Protein AF-A0A202F3E1-F1 (afdb_monomer_lite)

Foldseek 3Di:
DDWDQFPVGIFDDDQDVQLLCQQQDDPPVRSLVSVLVLLLCLLVLHPVSLLSSVCSRCPPRDDSVRRVVRCVVVCCVVCSPVSSLVVLLSQCVYPVSVVSVVVSLVVLVVVLVVLVVVLVDPPQDPVNNVVSVVVSVVSVVSSVSSVVSNVVSVD

Organism: NCBI:txid2801451

Structure (mmCIF, N/CA/C/O backbone):
data_AF-A0A202F3E1-F1
#
_entry.id   AF-A0A202F3E1-F1
#
loop_
_atom_site.group_PDB
_atom_site.id
_atom_site.type_symbol
_atom_site.label_atom_id
_atom_site.label_alt_id
_atom_site.label_comp_id
_atom_site.label_asym_id
_atom_site.label_entity_id
_atom_site.label_seq_id
_atom_site.pdbx_PDB_ins_code
_atom_site.Cartn_x
_atom_site.Cartn_y
_atom_site.Cartn_z
_atom_site.occupancy
_atom_site.B_iso_or_equiv
_atom_site.auth_seq_id
_atom_site.auth_comp_id
_atom_site.auth_asym_id
_atom_site.auth_atom_id
_atom_site.pdbx_PDB_model_num
ATOM 1 N N . MET A 1 1 ? 3.125 10.195 -15.533 1.00 69.69 1 MET A N 1
ATOM 2 C CA . MET A 1 1 ? 3.418 8.883 -16.171 1.00 69.69 1 MET A CA 1
ATOM 3 C C . MET A 1 1 ? 4.577 8.231 -15.438 1.00 69.69 1 MET A C 1
ATOM 5 O O . MET A 1 1 ? 5.692 8.750 -15.462 1.00 69.69 1 MET A O 1
ATOM 9 N N . LEU A 1 2 ? 4.289 7.110 -14.778 1.00 87.12 2 LEU A N 1
ATOM 10 C CA . LEU A 1 2 ? 5.253 6.284 -14.057 1.00 87.12 2 LEU A CA 1
ATOM 11 C C . LEU A 1 2 ? 6.170 5.570 -15.059 1.00 87.12 2 LEU A C 1
ATOM 13 O O . LEU A 1 2 ? 5.759 4.607 -15.699 1.00 87.12 2 LEU A O 1
ATOM 17 N N . THR A 1 3 ? 7.401 6.032 -15.224 1.00 89.25 3 THR A N 1
ATOM 18 C CA . THR A 1 3 ? 8.431 5.367 -16.036 1.00 89.25 3 THR A CA 1
ATOM 19 C C . THR A 1 3 ? 9.741 5.373 -15.276 1.00 89.25 3 THR A C 1
ATOM 21 O O . THR A 1 3 ? 9.945 6.232 -14.424 1.00 89.25 3 THR A O 1
ATOM 24 N N . LEU A 1 4 ? 10.614 4.421 -15.590 1.00 90.56 4 LEU A N 1
ATOM 25 C CA . LEU A 1 4 ? 11.920 4.283 -14.960 1.00 90.56 4 LEU A CA 1
ATOM 26 C C . LEU A 1 4 ? 12.972 3.952 -16.015 1.00 90.56 4 LEU A C 1
ATOM 28 O O . LEU A 1 4 ? 12.785 3.015 -16.793 1.00 90.56 4 LEU A O 1
ATOM 32 N N . GLU A 1 5 ? 14.072 4.692 -16.057 1.00 90.25 5 GLU A N 1
ATOM 33 C CA . GLU A 1 5 ? 15.181 4.367 -16.956 1.00 90.25 5 GLU A CA 1
ATOM 34 C C . GLU A 1 5 ? 16.042 3.253 -16.362 1.00 90.25 5 GLU A C 1
ATOM 36 O O . GLU A 1 5 ? 16.378 3.256 -15.188 1.00 90.25 5 GLU A O 1
ATOM 41 N N . THR A 1 6 ? 16.411 2.267 -17.172 1.00 87.69 6 THR A N 1
ATOM 42 C CA . THR A 1 6 ? 17.297 1.181 -16.746 1.00 87.69 6 THR A CA 1
ATOM 43 C C . THR A 1 6 ? 18.384 0.956 -17.785 1.00 87.69 6 THR A C 1
ATOM 45 O O . THR A 1 6 ? 18.284 1.401 -18.927 1.00 87.69 6 THR A O 1
ATOM 48 N N . LYS A 1 7 ? 19.373 0.118 -17.457 1.00 83.50 7 LYS A N 1
ATOM 49 C CA . LYS A 1 7 ? 20.397 -0.343 -18.417 1.00 83.50 7 LYS A CA 1
ATOM 50 C C . LYS A 1 7 ? 19.819 -1.041 -19.661 1.00 83.50 7 LYS A C 1
ATOM 52 O O . LYS A 1 7 ? 20.548 -1.268 -20.620 1.00 83.50 7 LYS A O 1
ATOM 57 N N . LYS A 1 8 ? 18.535 -1.424 -19.646 1.00 85.00 8 LYS A N 1
ATOM 58 C CA . LYS A 1 8 ? 17.816 -2.040 -20.773 1.00 85.00 8 LYS A CA 1
ATOM 59 C C . LYS A 1 8 ? 16.880 -1.062 -21.500 1.00 85.00 8 LYS A C 1
ATOM 61 O O . LYS A 1 8 ? 16.116 -1.497 -22.357 1.00 85.00 8 LYS A O 1
ATOM 66 N N . GLY A 1 9 ? 16.940 0.227 -21.168 1.00 89.88 9 GLY A N 1
ATOM 67 C CA . GLY A 1 9 ? 16.046 1.273 -21.660 1.00 89.88 9 GLY A CA 1
ATOM 68 C C . GLY A 1 9 ? 14.945 1.636 -20.662 1.00 89.88 9 GLY A C 1
ATOM 69 O O . GLY A 1 9 ? 14.983 1.239 -19.493 1.00 89.88 9 GLY A O 1
ATOM 70 N N . ILE A 1 10 ? 13.965 2.401 -21.144 1.00 91.12 10 ILE A N 1
ATOM 71 C CA . ILE A 1 10 ? 12.834 2.895 -20.351 1.00 91.12 10 ILE A CA 1
ATOM 72 C C . ILE A 1 10 ? 11.858 1.751 -20.062 1.00 91.12 10 ILE A C 1
ATOM 74 O O . ILE A 1 10 ? 11.354 1.090 -20.972 1.00 91.12 10 ILE A O 1
ATOM 78 N N . VAL A 1 11 ? 11.566 1.539 -18.784 1.00 90.69 11 VAL A N 1
ATOM 79 C CA . VAL A 1 11 ? 10.613 0.555 -18.276 1.00 90.69 11 VAL A CA 1
ATOM 80 C C . VAL A 1 11 ? 9.337 1.270 -17.848 1.00 90.69 11 VAL A C 1
ATOM 82 O O . VAL A 1 11 ? 9.368 2.260 -17.121 1.00 90.69 11 VAL A O 1
ATOM 85 N N . THR A 1 12 ? 8.195 0.747 -18.290 1.00 91.31 12 THR A N 1
ATOM 86 C CA . THR A 1 12 ? 6.868 1.174 -17.827 1.00 91.31 12 THR A CA 1
ATOM 87 C C . THR A 1 12 ? 6.296 0.105 -16.890 1.00 91.31 12 THR A C 1
ATOM 89 O O . THR A 1 12 ? 6.374 -1.086 -17.220 1.00 91.31 12 THR A O 1
ATOM 92 N N . PRO A 1 13 ? 5.712 0.475 -15.736 1.00 93.50 13 PRO A N 1
ATOM 93 C CA . PRO A 1 13 ? 5.085 -0.471 -14.830 1.00 93.50 13 PRO A CA 1
ATOM 94 C C . PRO A 1 13 ? 3.998 -1.283 -15.527 1.00 93.50 13 PRO A C 1
ATOM 96 O O . PRO A 1 13 ? 3.109 -0.746 -16.185 1.00 93.50 13 PRO A O 1
ATOM 99 N N . THR A 1 14 ? 4.041 -2.598 -15.333 1.00 94.88 14 THR A N 1
ATOM 100 C CA . THR A 1 14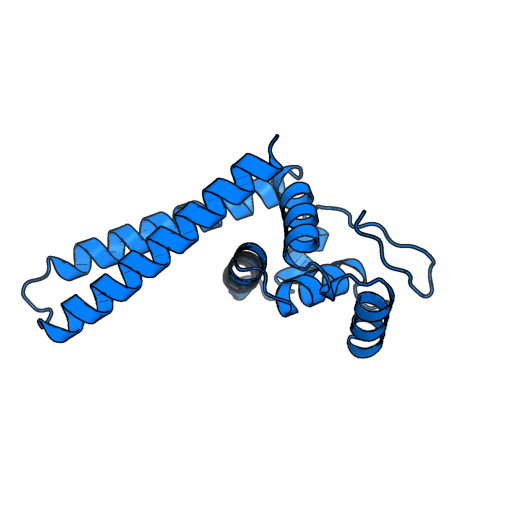 ? 2.933 -3.482 -15.696 1.00 94.88 14 THR A CA 1
ATOM 101 C C . THR A 1 14 ? 2.221 -3.918 -14.424 1.00 94.88 14 THR A C 1
ATOM 103 O O . THR A 1 14 ? 2.768 -4.672 -13.619 1.00 94.88 14 THR A O 1
ATOM 106 N N . PHE A 1 15 ? 0.984 -3.466 -14.248 1.00 96.62 15 PHE A N 1
ATOM 107 C CA . PHE A 1 15 ? 0.172 -3.760 -13.071 1.00 96.62 15 PHE A CA 1
ATOM 108 C C . PHE A 1 15 ? -0.420 -5.176 -13.157 1.00 96.62 15 PHE A C 1
ATOM 110 O O . PHE A 1 15 ? -1.510 -5.395 -13.679 1.00 96.62 15 PHE A O 1
ATOM 117 N N . ASN A 1 16 ? 0.326 -6.176 -12.682 1.00 95.44 16 ASN A N 1
ATOM 118 C CA . ASN A 1 16 ? -0.058 -7.590 -12.746 1.00 95.44 16 ASN A CA 1
ATOM 119 C C . ASN A 1 16 ? 0.396 -8.388 -11.501 1.00 95.44 16 ASN A C 1
ATOM 121 O O . ASN A 1 16 ? 0.903 -7.835 -10.524 1.00 95.44 16 ASN A O 1
ATOM 125 N N . TYR A 1 17 ? 0.224 -9.716 -11.531 1.00 95.06 17 TYR A N 1
ATOM 126 C CA . TYR A 1 17 ? 0.650 -10.602 -10.438 1.00 95.06 17 TYR A CA 1
ATOM 127 C C . TYR A 1 17 ? 2.167 -10.590 -10.187 1.00 95.06 17 TYR A C 1
ATOM 129 O O . TYR A 1 17 ? 2.597 -10.799 -9.054 1.00 95.06 17 TYR A O 1
ATOM 137 N N . LEU A 1 18 ? 2.988 -10.348 -11.215 1.00 94.12 18 LEU A N 1
ATOM 138 C CA . LEU A 1 18 ? 4.439 -10.275 -11.052 1.00 94.12 18 LEU A CA 1
ATOM 139 C C . LEU A 1 18 ? 4.829 -9.048 -10.224 1.00 94.12 18 LEU A C 1
ATOM 141 O O . LEU A 1 18 ? 5.610 -9.191 -9.291 1.00 94.12 18 LEU A O 1
ATOM 145 N N . LEU A 1 19 ? 4.226 -7.885 -10.494 1.00 96.00 19 LEU A N 1
ATOM 146 C CA . LEU A 1 19 ? 4.420 -6.690 -9.670 1.00 96.00 19 LEU A CA 1
ATOM 147 C C . LEU A 1 19 ? 4.026 -6.955 -8.210 1.00 96.00 19 LEU A C 1
ATOM 149 O O . LEU A 1 19 ? 4.807 -6.677 -7.303 1.00 96.00 19 LEU A O 1
ATOM 153 N N . TYR A 1 20 ? 2.863 -7.581 -7.982 1.00 96.31 20 TYR A N 1
ATOM 154 C CA . TYR A 1 20 ? 2.463 -8.023 -6.642 1.00 96.31 20 TYR A CA 1
ATOM 155 C C . TYR A 1 20 ? 3.521 -8.920 -5.994 1.00 96.31 20 TYR A C 1
ATOM 157 O O . TYR A 1 20 ? 3.899 -8.682 -4.853 1.00 96.31 20 TYR A O 1
ATOM 165 N N . LYS A 1 21 ? 4.014 -9.942 -6.707 1.00 95.06 21 LYS A N 1
ATOM 166 C CA . LYS A 1 21 ? 5.033 -10.859 -6.182 1.00 95.06 21 LYS A CA 1
ATOM 167 C C . LYS A 1 21 ? 6.328 -10.113 -5.840 1.00 95.06 21 LYS A C 1
ATOM 169 O O . LYS A 1 21 ? 6.943 -10.430 -4.828 1.00 95.06 21 LYS A O 1
ATOM 174 N N . ASN A 1 22 ? 6.729 -9.136 -6.648 1.00 95.06 22 ASN A N 1
ATOM 175 C CA . ASN A 1 22 ? 7.947 -8.364 -6.416 1.00 95.06 22 ASN A CA 1
ATOM 176 C C . ASN A 1 22 ? 7.830 -7.466 -5.175 1.00 95.06 22 ASN A C 1
ATOM 178 O O . ASN A 1 22 ? 8.777 -7.396 -4.400 1.00 95.06 22 ASN A O 1
ATOM 182 N N . ILE A 1 23 ? 6.664 -6.855 -4.942 1.00 96.44 23 ILE A N 1
ATOM 183 C CA . ILE A 1 23 ? 6.389 -6.057 -3.734 1.00 96.44 23 ILE A CA 1
ATOM 184 C C . ILE A 1 23 ? 6.272 -6.965 -2.500 1.00 96.44 23 ILE A C 1
ATOM 186 O O . ILE A 1 23 ? 6.912 -6.752 -1.475 1.00 96.44 23 ILE A O 1
ATOM 190 N N . ALA A 1 24 ? 5.456 -8.014 -2.599 1.00 95.12 24 ALA A N 1
ATOM 191 C CA . ALA A 1 24 ? 5.128 -8.904 -1.489 1.00 95.12 24 ALA A CA 1
ATOM 192 C C . ALA A 1 24 ? 6.270 -9.876 -1.127 1.00 95.12 24 ALA A C 1
ATOM 194 O O . ALA A 1 24 ? 6.281 -10.465 -0.045 1.00 95.12 24 ALA A O 1
ATOM 195 N N . GLY A 1 25 ? 7.229 -10.071 -2.030 1.00 92.88 25 GLY A N 1
ATOM 196 C CA . GLY A 1 25 ? 8.338 -11.005 -1.890 1.00 92.88 25 GLY A CA 1
ATOM 197 C C . GLY A 1 25 ? 7.977 -12.472 -2.151 1.00 92.88 25 GLY A C 1
ATOM 198 O O . GLY A 1 25 ? 6.843 -12.860 -2.449 1.00 92.88 25 GLY A O 1
ATOM 199 N N . GLU A 1 26 ? 8.988 -13.336 -2.054 1.00 89.62 26 GLU A N 1
ATOM 200 C CA . GLU A 1 26 ? 8.850 -14.747 -2.433 1.00 89.62 26 GLU A CA 1
ATOM 201 C C . GLU A 1 26 ? 8.188 -15.620 -1.360 1.00 89.62 26 GLU A C 1
ATOM 203 O O . GLU A 1 26 ? 7.485 -16.571 -1.710 1.00 89.62 26 GLU A O 1
ATOM 208 N N . ASP A 1 27 ? 8.354 -15.261 -0.088 1.00 92.25 27 ASP A N 1
ATOM 209 C CA . ASP A 1 27 ? 7.825 -15.975 1.078 1.00 92.25 27 ASP A CA 1
ATOM 210 C C . ASP A 1 27 ? 6.296 -15.865 1.149 1.00 92.25 27 ASP A C 1
ATOM 212 O O . ASP A 1 27 ? 5.761 -14.837 1.567 1.00 92.25 27 ASP A O 1
ATOM 216 N N . LYS A 1 28 ? 5.602 -16.927 0.718 1.00 88.88 28 LYS A N 1
ATOM 217 C CA . LYS A 1 28 ? 4.137 -16.973 0.592 1.00 88.88 28 LYS A CA 1
ATOM 218 C C . LYS A 1 28 ? 3.414 -16.615 1.887 1.00 88.88 28 LYS A C 1
ATOM 220 O O . LYS A 1 28 ? 2.395 -15.933 1.801 1.00 88.88 28 LYS A O 1
ATOM 225 N N . ASP A 1 29 ? 3.951 -17.019 3.033 1.00 90.44 29 ASP A N 1
ATOM 226 C CA . ASP A 1 29 ? 3.293 -16.834 4.328 1.00 90.44 29 ASP A CA 1
ATOM 227 C C . ASP A 1 29 ? 3.313 -15.364 4.759 1.00 90.44 29 ASP A C 1
ATOM 229 O O . ASP A 1 29 ? 2.429 -14.915 5.480 1.00 90.44 29 ASP A O 1
ATOM 233 N N . LYS A 1 30 ? 4.271 -14.581 4.246 1.00 92.69 30 LYS A N 1
ATOM 234 C CA . LYS A 1 30 ? 4.431 -13.151 4.555 1.00 92.69 30 LYS A CA 1
ATOM 235 C C . LYS A 1 30 ? 3.923 -12.220 3.460 1.00 92.69 30 LYS A C 1
ATOM 237 O O . LYS A 1 30 ? 3.949 -11.003 3.635 1.00 92.69 30 LYS A O 1
ATOM 242 N N . ARG A 1 31 ? 3.493 -12.753 2.310 1.00 92.06 31 ARG A N 1
ATOM 243 C CA . ARG A 1 31 ? 3.121 -11.926 1.149 1.00 92.06 31 ARG A CA 1
ATOM 244 C C . ARG A 1 31 ? 1.955 -10.994 1.439 1.00 92.06 31 ARG A C 1
ATOM 246 O O . ARG A 1 31 ? 1.966 -9.858 0.977 1.00 92.06 31 ARG A O 1
ATOM 253 N N . THR A 1 32 ? 0.936 -11.479 2.144 1.00 93.00 32 THR A N 1
ATOM 254 C CA . THR A 1 32 ? -0.227 -10.649 2.481 1.00 93.00 32 THR A CA 1
ATOM 255 C C . THR A 1 32 ? 0.191 -9.493 3.374 1.00 93.00 32 THR A C 1
ATOM 257 O O . THR A 1 32 ? -0.101 -8.356 3.027 1.00 93.00 32 THR A O 1
ATOM 260 N N . ASP A 1 33 ? 0.946 -9.760 4.437 1.00 94.06 33 ASP A N 1
ATOM 261 C CA . ASP A 1 33 ? 1.373 -8.723 5.379 1.00 94.06 33 ASP A CA 1
ATOM 262 C C . ASP A 1 33 ? 2.264 -7.683 4.699 1.00 94.06 33 ASP A C 1
ATOM 264 O O . ASP A 1 33 ? 1.990 -6.492 4.785 1.00 94.06 33 ASP A O 1
ATOM 268 N N . LYS A 1 34 ? 3.263 -8.121 3.924 1.00 96.31 34 LYS A N 1
ATOM 269 C CA . LYS A 1 34 ? 4.156 -7.214 3.187 1.00 96.31 34 LYS A CA 1
ATOM 270 C C . LYS A 1 34 ? 3.415 -6.349 2.174 1.00 96.31 34 LYS A C 1
ATOM 272 O O . LYS A 1 34 ? 3.696 -5.161 2.059 1.00 96.31 34 LYS A O 1
ATOM 277 N N . PHE A 1 35 ? 2.474 -6.938 1.434 1.00 97.56 35 PHE A N 1
ATOM 278 C CA . PHE A 1 35 ? 1.683 -6.172 0.477 1.00 97.56 35 PHE A CA 1
ATOM 279 C C . PHE A 1 35 ? 0.720 -5.211 1.178 1.00 97.56 35 PHE A C 1
ATOM 281 O O . PHE A 1 35 ? 0.546 -4.095 0.706 1.00 97.56 35 PHE A O 1
ATOM 288 N N . ASN A 1 36 ? 0.133 -5.607 2.309 1.00 96.50 36 ASN A N 1
ATOM 289 C CA . ASN A 1 36 ? -0.707 -4.725 3.113 1.00 96.50 36 ASN A CA 1
ATOM 290 C C . ASN A 1 36 ? 0.101 -3.543 3.660 1.00 96.50 36 ASN A C 1
ATOM 292 O O . ASN A 1 36 ? -0.338 -2.416 3.492 1.00 96.50 36 ASN A O 1
ATOM 296 N N . SER A 1 37 ? 1.308 -3.769 4.192 1.00 96.81 37 SER A N 1
ATOM 297 C CA . SER A 1 37 ? 2.189 -2.683 4.643 1.00 96.81 37 SER A CA 1
ATOM 298 C C . SER A 1 37 ? 2.577 -1.732 3.509 1.00 96.81 37 SER A C 1
ATOM 300 O O . SER A 1 37 ? 2.633 -0.524 3.715 1.00 96.81 37 SER A O 1
ATOM 302 N N . PHE A 1 38 ? 2.801 -2.258 2.300 1.00 98.12 38 PHE A N 1
ATOM 303 C CA . PHE A 1 38 ? 2.990 -1.424 1.113 1.00 98.12 38 PHE A CA 1
ATOM 304 C C . PHE A 1 38 ? 1.749 -0.573 0.806 1.00 98.12 38 PHE A C 1
ATOM 306 O O . PHE A 1 38 ? 1.889 0.605 0.499 1.00 98.12 38 PHE A O 1
ATOM 313 N N . LEU A 1 39 ? 0.540 -1.139 0.897 1.00 98.00 39 LEU A N 1
ATOM 314 C CA . LEU A 1 39 ? -0.693 -0.371 0.703 1.00 98.00 39 LEU A CA 1
ATOM 315 C C . LEU A 1 39 ? -0.871 0.696 1.792 1.00 98.00 39 LEU A C 1
ATOM 317 O O . LEU A 1 39 ? -1.192 1.830 1.454 1.00 98.00 39 LEU A O 1
ATOM 321 N N . ASP A 1 40 ? -0.622 0.366 3.061 1.00 96.31 40 ASP A N 1
ATOM 322 C CA . ASP A 1 40 ? -0.720 1.308 4.184 1.00 96.31 40 ASP A CA 1
ATOM 323 C C . ASP A 1 40 ? 0.184 2.529 3.953 1.00 96.31 40 ASP A C 1
ATOM 325 O O . ASP A 1 40 ? -0.256 3.674 4.078 1.00 96.31 40 ASP A O 1
ATOM 329 N N . GLY A 1 41 ? 1.435 2.295 3.546 1.00 97.31 41 GLY A N 1
ATOM 330 C CA . GLY A 1 41 ? 2.365 3.367 3.206 1.00 97.31 41 GLY A CA 1
ATOM 331 C C . GLY A 1 41 ? 1.952 4.130 1.941 1.00 97.31 41 GLY A C 1
ATOM 332 O O . GLY A 1 41 ? 1.963 5.358 1.923 1.00 97.31 41 GLY A O 1
ATOM 333 N N . LEU A 1 42 ? 1.494 3.433 0.899 1.00 97.50 42 LEU A N 1
ATOM 334 C CA . LEU A 1 42 ? 1.050 4.067 -0.342 1.00 97.50 42 LEU A CA 1
ATOM 335 C C . LEU A 1 42 ? -0.136 5.017 -0.115 1.00 97.50 42 LEU A C 1
ATOM 337 O O . LEU A 1 42 ? -0.139 6.131 -0.632 1.00 97.50 42 LEU A O 1
ATOM 341 N N . PHE A 1 43 ? -1.133 4.593 0.667 1.00 96.94 43 PHE A N 1
ATOM 342 C CA . PHE A 1 43 ? -2.313 5.407 0.966 1.00 96.94 43 PHE A CA 1
ATOM 343 C C . PHE A 1 43 ? -2.028 6.557 1.941 1.00 96.94 43 PHE A C 1
ATOM 345 O O . PHE A 1 43 ? -2.812 7.506 1.962 1.00 96.94 43 PHE A O 1
ATOM 352 N N . SER A 1 44 ? -0.911 6.507 2.674 1.00 95.56 44 SER A N 1
ATOM 353 C CA . SER A 1 44 ? -0.435 7.562 3.581 1.00 95.56 44 SER A CA 1
ATOM 354 C C . SER A 1 44 ? 0.678 8.439 2.992 1.00 95.56 44 SER A C 1
ATOM 356 O O . SER A 1 44 ? 1.314 9.188 3.727 1.00 95.56 44 SER A O 1
ATOM 358 N N . ASP A 1 45 ? 0.909 8.364 1.676 1.00 96.62 45 ASP A N 1
ATOM 359 C CA . ASP A 1 45 ? 1.928 9.156 0.971 1.00 96.62 45 ASP A CA 1
ATOM 360 C C . ASP A 1 45 ? 3.346 8.961 1.534 1.00 96.62 45 ASP A C 1
ATOM 362 O O . ASP A 1 45 ? 4.162 9.877 1.613 1.00 96.62 45 ASP A O 1
ATOM 366 N N . ASN A 1 46 ? 3.660 7.725 1.923 1.00 96.75 46 ASN A N 1
ATOM 367 C CA . ASN A 1 46 ? 4.984 7.349 2.392 1.00 96.75 46 ASN A CA 1
ATOM 368 C C . ASN A 1 46 ? 5.964 7.147 1.215 1.00 96.75 46 ASN A C 1
ATOM 370 O O . ASN A 1 46 ? 5.724 6.355 0.299 1.00 96.75 46 ASN A O 1
ATOM 374 N N . VAL A 1 47 ? 7.115 7.821 1.294 1.00 96.62 47 VAL A N 1
ATOM 375 C CA . VAL A 1 47 ? 8.188 7.784 0.283 1.00 96.62 47 VAL A CA 1
ATOM 376 C C . VAL A 1 47 ? 8.738 6.370 0.070 1.00 96.62 47 VAL A C 1
ATOM 378 O O . VAL A 1 47 ? 8.941 5.953 -1.071 1.00 96.62 47 VAL A O 1
ATOM 381 N N . ASP A 1 48 ? 8.908 5.584 1.136 1.00 96.88 48 ASP A N 1
ATOM 382 C CA . ASP A 1 48 ? 9.446 4.219 1.035 1.00 96.88 48 ASP A CA 1
ATOM 383 C C . ASP A 1 48 ? 8.526 3.298 0.225 1.00 96.88 48 ASP A C 1
ATOM 385 O O . ASP A 1 48 ? 8.986 2.357 -0.426 1.00 96.88 48 ASP A O 1
ATOM 389 N N . SER A 1 49 ? 7.220 3.577 0.206 1.00 97.56 49 SER A N 1
ATOM 390 C CA . SER A 1 49 ? 6.262 2.850 -0.632 1.00 97.56 49 SER A CA 1
ATOM 391 C C . SER A 1 49 ? 6.447 3.187 -2.110 1.00 97.56 49 SER A C 1
ATOM 393 O O . SER A 1 49 ? 6.409 2.286 -2.947 1.00 97.56 49 SER A O 1
ATOM 395 N N . VAL A 1 50 ? 6.746 4.445 -2.445 1.00 97.38 50 VAL A N 1
ATOM 396 C CA . VAL A 1 50 ? 7.121 4.840 -3.814 1.00 97.38 50 VAL A CA 1
ATOM 397 C C . VAL A 1 50 ? 8.406 4.124 -4.241 1.00 97.38 50 VAL A C 1
ATOM 399 O O . VAL A 1 50 ? 8.434 3.490 -5.299 1.00 97.38 50 VAL A O 1
ATOM 402 N N . ILE A 1 51 ? 9.437 4.130 -3.391 1.00 96.56 51 ILE A N 1
ATOM 403 C CA . ILE A 1 51 ? 10.703 3.424 -3.649 1.00 96.56 51 ILE A CA 1
ATOM 404 C C . ILE A 1 51 ? 10.449 1.923 -3.834 1.00 96.56 51 ILE A C 1
ATOM 406 O O . ILE A 1 51 ? 10.911 1.323 -4.806 1.00 96.56 51 ILE A O 1
ATOM 410 N N . THR A 1 52 ? 9.650 1.312 -2.955 1.00 96.75 52 THR A N 1
ATOM 411 C CA . THR A 1 52 ? 9.278 -0.109 -3.030 1.00 96.75 52 THR A CA 1
ATOM 412 C C . THR A 1 52 ? 8.584 -0.440 -4.349 1.00 96.75 52 THR A C 1
ATOM 414 O O . THR A 1 52 ? 8.904 -1.455 -4.974 1.00 96.75 52 THR A O 1
ATOM 417 N N . PHE A 1 53 ? 7.665 0.414 -4.805 1.00 97.50 53 PHE A N 1
ATOM 418 C CA . PHE A 1 53 ? 6.990 0.246 -6.088 1.00 97.50 53 PHE A CA 1
ATOM 419 C C . PHE A 1 53 ? 7.985 0.268 -7.252 1.00 97.50 53 PHE A C 1
ATOM 421 O O . PHE A 1 53 ? 8.026 -0.681 -8.038 1.00 97.50 53 PHE A O 1
ATOM 428 N N . PHE A 1 54 ? 8.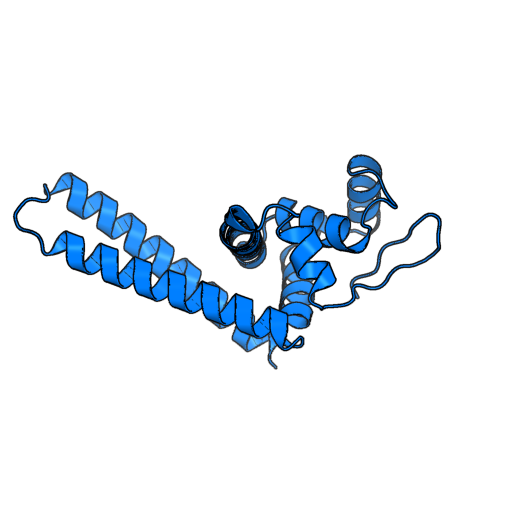817 1.306 -7.358 1.00 96.19 54 PHE A N 1
ATOM 429 C CA . PHE A 1 54 ? 9.748 1.417 -8.481 1.00 96.19 54 PHE A CA 1
ATOM 430 C C . PHE A 1 54 ? 10.844 0.353 -8.443 1.00 96.19 54 PHE A C 1
ATOM 432 O O . PHE A 1 54 ? 11.212 -0.175 -9.490 1.00 96.19 54 PHE A O 1
ATOM 439 N N . LYS A 1 55 ? 11.289 -0.067 -7.257 1.00 95.00 55 LYS A N 1
ATOM 440 C CA . LYS A 1 55 ? 12.186 -1.216 -7.099 1.00 95.00 55 LYS A CA 1
ATOM 441 C C . LYS A 1 55 ? 11.532 -2.503 -7.595 1.00 95.00 55 LYS A C 1
ATOM 443 O O . LYS A 1 55 ? 12.158 -3.290 -8.301 1.00 95.00 55 LYS A O 1
ATOM 448 N N . ALA A 1 56 ? 10.250 -2.708 -7.294 1.00 95.00 56 ALA A N 1
ATOM 449 C CA . ALA A 1 56 ? 9.499 -3.855 -7.792 1.00 95.00 56 ALA A CA 1
ATOM 450 C C . ALA A 1 56 ? 9.300 -3.825 -9.321 1.00 95.00 56 ALA A C 1
ATOM 452 O O . ALA A 1 56 ? 9.268 -4.890 -9.946 1.00 95.00 56 ALA A O 1
ATOM 453 N N . VAL A 1 57 ? 9.203 -2.632 -9.920 1.00 94.62 57 VAL A N 1
ATOM 454 C CA . VAL A 1 57 ? 9.156 -2.422 -11.378 1.00 94.62 57 VAL A CA 1
ATOM 455 C C . VAL A 1 57 ? 10.521 -2.677 -12.026 1.00 94.62 57 VAL A C 1
ATOM 457 O O . VAL A 1 57 ? 10.593 -3.374 -13.037 1.00 94.62 57 VAL A O 1
ATOM 460 N N . ALA A 1 58 ? 11.604 -2.168 -11.434 1.00 91.81 58 ALA A N 1
ATOM 461 C CA . ALA A 1 58 ? 12.974 -2.376 -11.902 1.00 91.81 58 ALA A CA 1
ATOM 462 C C . ALA A 1 58 ? 13.420 -3.841 -11.780 1.00 91.81 58 ALA A C 1
ATOM 464 O O . ALA A 1 58 ? 14.250 -4.323 -12.556 1.00 91.81 58 ALA A O 1
ATOM 465 N N . GLY A 1 59 ? 12.907 -4.554 -10.773 1.00 83.88 59 GLY A N 1
ATOM 466 C CA . GLY A 1 59 ? 13.422 -5.857 -10.374 1.00 83.88 59 GLY A CA 1
ATOM 467 C C . GLY A 1 59 ? 14.887 -5.747 -9.948 1.00 83.88 59 GLY A C 1
ATOM 468 O O . GLY A 1 59 ? 15.238 -4.935 -9.102 1.00 83.88 59 GLY A O 1
ATOM 469 N N . ASN A 1 60 ? 15.760 -6.543 -10.570 1.00 79.94 60 ASN A N 1
ATOM 470 C CA . ASN A 1 60 ? 17.202 -6.547 -10.284 1.00 79.94 60 ASN A CA 1
ATOM 471 C C . ASN A 1 60 ? 18.013 -5.656 -11.248 1.00 79.94 60 ASN A C 1
ATOM 473 O O . ASN A 1 60 ? 19.220 -5.851 -11.391 1.00 79.94 60 ASN A O 1
ATOM 477 N N . LEU A 1 61 ? 17.360 -4.756 -11.993 1.00 86.62 61 LEU A N 1
ATOM 478 C CA . LEU A 1 61 ? 18.022 -3.953 -13.029 1.00 86.62 61 LEU A CA 1
ATOM 479 C C . LEU A 1 61 ? 18.720 -2.698 -12.489 1.00 86.62 61 LEU A C 1
ATOM 481 O O . LEU A 1 61 ? 19.607 -2.185 -13.172 1.00 86.62 61 LEU A O 1
ATOM 485 N N . LEU A 1 62 ? 18.350 -2.245 -11.290 1.00 86.94 62 LEU A N 1
ATOM 486 C CA . LEU A 1 62 ? 18.926 -1.087 -10.607 1.00 86.94 62 LEU A CA 1
ATOM 487 C C . LEU A 1 62 ? 19.202 -1.413 -9.142 1.00 86.94 62 LEU A C 1
ATOM 489 O O . LEU A 1 62 ? 18.474 -2.194 -8.521 1.00 86.94 62 LEU A O 1
ATOM 493 N N . LYS A 1 63 ? 20.255 -0.806 -8.592 1.00 90.44 63 LYS A N 1
ATOM 494 C CA . LYS A 1 63 ? 20.439 -0.744 -7.138 1.00 90.44 63 LYS A CA 1
ATOM 495 C C . LYS A 1 63 ? 19.483 0.287 -6.537 1.00 90.44 63 LYS A C 1
ATOM 497 O O . LYS A 1 63 ? 18.971 1.147 -7.241 1.00 90.44 63 LYS A O 1
ATOM 502 N N . GLU A 1 64 ? 19.243 0.186 -5.233 1.00 91.38 64 GLU A N 1
ATOM 503 C CA . GLU A 1 64 ? 18.328 1.097 -4.536 1.00 91.38 64 GLU A CA 1
ATOM 504 C C . GLU A 1 64 ? 18.825 2.544 -4.562 1.00 91.38 64 GLU A C 1
ATOM 506 O O . GLU A 1 64 ? 18.057 3.411 -4.948 1.00 91.38 64 GLU A O 1
ATOM 511 N N . ASP A 1 65 ? 20.106 2.784 -4.273 1.00 94.00 65 ASP A N 1
ATOM 512 C CA . ASP A 1 65 ? 20.688 4.133 -4.318 1.00 94.00 65 ASP A CA 1
ATOM 513 C C . ASP A 1 65 ? 20.545 4.764 -5.716 1.00 94.00 65 ASP A C 1
ATOM 515 O O . ASP A 1 65 ? 20.045 5.874 -5.844 1.00 94.00 65 ASP A O 1
ATOM 519 N N . GLU A 1 66 ? 20.869 4.005 -6.776 1.00 92.94 66 GLU A N 1
ATOM 520 C CA . GLU A 1 66 ? 20.714 4.446 -8.176 1.00 92.94 66 GLU A CA 1
ATOM 521 C C . GLU A 1 66 ? 19.251 4.789 -8.508 1.00 92.94 66 GLU A C 1
ATOM 523 O O . GLU A 1 66 ? 18.977 5.740 -9.234 1.00 92.94 66 GLU A O 1
ATOM 528 N N . LEU A 1 67 ? 18.304 4.008 -7.980 1.00 94.56 67 LEU A N 1
ATOM 529 C CA . LEU A 1 67 ? 16.877 4.260 -8.146 1.00 94.56 67 LEU A CA 1
ATOM 530 C C . LEU A 1 67 ? 16.448 5.536 -7.411 1.00 94.56 67 LEU A C 1
ATOM 532 O O . LEU A 1 67 ? 15.697 6.329 -7.968 1.00 94.56 67 LEU A O 1
ATOM 536 N N . VAL A 1 68 ? 16.871 5.712 -6.160 1.00 95.06 68 VAL A N 1
ATOM 537 C CA . VAL A 1 68 ? 16.485 6.867 -5.340 1.00 95.06 68 VAL A CA 1
ATOM 538 C C . VAL A 1 68 ? 17.034 8.159 -5.936 1.00 95.06 68 VAL A C 1
ATOM 540 O O . VAL A 1 68 ? 16.274 9.120 -6.053 1.00 95.06 68 VAL A O 1
ATOM 543 N N . ASP A 1 69 ? 18.294 8.160 -6.376 1.00 95.25 69 ASP A N 1
ATOM 544 C CA . ASP A 1 69 ? 18.905 9.303 -7.059 1.00 95.25 69 ASP A CA 1
ATOM 545 C C . ASP A 1 69 ? 18.092 9.681 -8.303 1.00 95.25 69 ASP A C 1
ATOM 547 O O . ASP A 1 69 ? 17.669 10.828 -8.443 1.00 95.25 69 ASP A O 1
ATOM 551 N N . GLN A 1 70 ? 17.757 8.699 -9.146 1.00 94.81 70 GLN A N 1
ATOM 552 C CA . GLN A 1 70 ? 16.934 8.933 -10.330 1.00 94.81 70 GLN A CA 1
ATOM 553 C C . GLN A 1 70 ? 15.544 9.490 -9.990 1.00 94.81 70 GLN A C 1
ATOM 555 O O . GLN A 1 70 ? 15.085 10.439 -10.620 1.00 94.81 70 GLN A O 1
ATOM 560 N N . LEU A 1 71 ? 14.848 8.912 -9.004 1.00 94.94 71 LEU A N 1
ATOM 561 C CA . LEU A 1 71 ? 13.527 9.399 -8.594 1.00 94.94 71 LEU A CA 1
ATOM 562 C C . LEU A 1 71 ? 13.593 10.843 -8.078 1.00 94.94 71 LEU A C 1
ATOM 564 O O . LEU A 1 71 ? 12.659 11.613 -8.306 1.00 94.94 71 LEU A O 1
ATOM 568 N N . SER A 1 72 ? 14.689 11.210 -7.411 1.00 95.25 72 SER A N 1
ATOM 569 C CA . SER A 1 72 ? 14.928 12.576 -6.957 1.00 95.25 72 SER A CA 1
ATOM 570 C C . SER A 1 72 ? 15.203 13.530 -8.121 1.00 95.25 72 SER A C 1
ATOM 572 O O . SER A 1 72 ? 14.654 14.627 -8.131 1.00 95.25 72 SER A O 1
ATOM 574 N N . GLU A 1 73 ? 16.024 13.134 -9.096 1.00 94.69 73 GLU A N 1
ATOM 575 C CA . GLU A 1 73 ? 16.324 13.937 -10.293 1.00 94.69 73 GLU A CA 1
ATOM 576 C C . GLU A 1 73 ? 15.079 14.165 -11.162 1.00 94.69 73 GLU A C 1
ATOM 578 O O . GLU A 1 73 ? 14.878 15.258 -11.693 1.00 94.69 73 GLU A O 1
ATOM 583 N N . ASP A 1 74 ? 14.201 13.164 -11.238 1.00 91.25 74 ASP A N 1
ATOM 584 C CA . ASP A 1 74 ? 12.915 13.227 -11.937 1.00 91.25 74 ASP A CA 1
ATOM 585 C C . ASP A 1 74 ? 11.835 14.023 -11.166 1.00 91.25 74 ASP A C 1
ATOM 587 O O . ASP A 1 74 ? 10.688 14.098 -11.619 1.00 91.25 74 ASP A O 1
ATOM 591 N N . GLY A 1 75 ? 12.154 14.572 -9.986 1.00 93.06 75 GLY A N 1
ATOM 592 C CA . GLY A 1 75 ? 11.221 15.333 -9.145 1.00 93.06 75 GLY A CA 1
ATOM 593 C C . GLY A 1 75 ? 10.084 14.493 -8.554 1.00 93.06 75 GLY A C 1
ATOM 594 O O . GLY A 1 75 ? 9.062 15.024 -8.125 1.00 93.06 75 GLY A O 1
ATOM 595 N N . ARG A 1 76 ? 10.214 13.157 -8.510 1.00 92.44 76 ARG A N 1
ATOM 596 C CA . ARG A 1 76 ? 9.150 12.253 -8.018 1.00 92.44 76 ARG A CA 1
ATOM 597 C C . ARG A 1 76 ? 8.877 12.401 -6.527 1.00 92.44 76 ARG A C 1
ATOM 599 O O . ARG A 1 76 ? 7.840 11.942 -6.057 1.00 92.44 76 ARG A O 1
ATOM 606 N N . PHE A 1 77 ? 9.803 13.006 -5.793 1.00 94.88 77 PHE A N 1
ATOM 607 C CA . PHE A 1 77 ? 9.643 13.287 -4.373 1.00 94.88 77 PHE A CA 1
ATOM 608 C C . PHE A 1 77 ? 9.101 14.692 -4.079 1.00 94.88 77 PHE A C 1
ATOM 610 O O . PHE A 1 77 ? 8.750 14.959 -2.932 1.00 94.88 77 PHE A O 1
ATOM 617 N N . ASP A 1 78 ? 8.968 15.552 -5.095 1.00 95.69 78 ASP A N 1
ATOM 618 C CA . ASP A 1 78 ? 8.440 16.913 -4.933 1.00 95.69 78 ASP A CA 1
ATOM 619 C C . ASP A 1 78 ? 6.923 16.906 -4.684 1.00 95.69 78 ASP A C 1
ATOM 621 O O . ASP A 1 78 ? 6.418 17.705 -3.896 1.00 95.69 78 ASP A O 1
ATOM 625 N N . ASP A 1 79 ? 6.205 15.964 -5.310 1.00 95.38 79 ASP A N 1
ATOM 626 C CA . ASP A 1 79 ? 4.784 15.695 -5.070 1.00 95.38 79 ASP A CA 1
ATOM 627 C C . ASP A 1 79 ? 4.531 14.186 -4.926 1.00 95.38 79 ASP A C 1
ATOM 629 O O . ASP A 1 79 ? 4.124 13.477 -5.852 1.00 95.38 79 ASP A O 1
ATOM 633 N N . ILE A 1 80 ? 4.784 13.675 -3.718 1.00 96.31 80 ILE A N 1
ATOM 634 C CA . ILE A 1 80 ? 4.524 12.268 -3.390 1.00 96.31 80 ILE A CA 1
ATOM 635 C C . ILE A 1 80 ? 3.050 11.919 -3.588 1.00 96.31 80 ILE A C 1
ATOM 637 O O . ILE A 1 80 ? 2.750 10.812 -4.031 1.00 96.31 80 ILE A O 1
ATOM 641 N N . HIS A 1 81 ? 2.138 12.845 -3.284 1.00 96.06 81 HIS A N 1
ATOM 642 C CA . HIS A 1 81 ? 0.704 12.596 -3.358 1.00 96.06 81 HIS A CA 1
ATOM 643 C C . HIS A 1 81 ? 0.251 12.318 -4.794 1.00 96.06 81 HIS A C 1
ATOM 645 O O . HIS A 1 81 ? -0.550 11.407 -5.033 1.00 96.06 81 HIS A O 1
ATOM 651 N N . GLU A 1 82 ? 0.775 13.065 -5.766 1.00 95.69 82 GLU A N 1
ATOM 652 C CA . GLU A 1 82 ? 0.523 12.813 -7.184 1.00 95.69 82 GLU A CA 1
ATOM 653 C C . GLU A 1 82 ? 1.069 11.440 -7.602 1.00 95.69 82 GLU A C 1
ATOM 655 O O . GLU A 1 82 ? 0.345 10.633 -8.196 1.00 95.69 82 GLU A O 1
ATOM 660 N N . VAL A 1 83 ? 2.315 11.125 -7.231 1.00 96.94 83 VAL A N 1
ATOM 661 C CA . VAL A 1 83 ? 2.963 9.858 -7.605 1.00 96.94 83 VAL A CA 1
ATOM 662 C C . VAL A 1 83 ? 2.231 8.652 -7.018 1.00 96.94 83 VAL A C 1
ATOM 664 O O . VAL A 1 83 ? 1.935 7.692 -7.737 1.00 96.94 83 VAL A O 1
ATOM 667 N N . THR A 1 84 ? 1.892 8.680 -5.730 1.00 97.31 84 THR A N 1
ATOM 668 C CA . THR A 1 84 ? 1.125 7.600 -5.097 1.00 97.31 84 THR A CA 1
ATOM 669 C C . THR A 1 84 ? -0.277 7.492 -5.692 1.00 97.31 84 THR A C 1
ATOM 671 O O . THR A 1 84 ? -0.769 6.378 -5.862 1.00 97.31 84 THR A O 1
ATOM 674 N N . SER A 1 85 ? -0.901 8.601 -6.100 1.00 96.62 85 SER A N 1
ATOM 675 C CA . SER A 1 85 ? -2.202 8.589 -6.779 1.00 96.62 85 SER A CA 1
ATOM 676 C C . SER A 1 85 ? -2.131 7.949 -8.171 1.00 96.62 85 SER A C 1
ATOM 678 O O . SER A 1 85 ? -2.999 7.136 -8.505 1.00 96.62 85 SER A O 1
ATOM 680 N N . GLU A 1 86 ? -1.081 8.221 -8.958 1.00 96.44 86 GLU A N 1
ATOM 681 C CA . GLU A 1 86 ? -0.822 7.511 -10.222 1.00 96.44 86 GLU A CA 1
ATOM 682 C C . GLU A 1 86 ? -0.635 5.998 -9.985 1.00 96.44 86 GLU A C 1
ATOM 684 O O . GLU A 1 86 ? -1.192 5.176 -10.722 1.00 96.44 86 GLU A O 1
ATOM 689 N N . ILE A 1 87 ? 0.107 5.607 -8.939 1.00 97.88 87 ILE A N 1
ATOM 690 C CA . ILE A 1 87 ? 0.318 4.192 -8.587 1.00 97.88 87 ILE A CA 1
ATOM 691 C C . ILE A 1 87 ? -1.008 3.538 -8.188 1.00 97.88 87 ILE A C 1
ATOM 693 O O . ILE A 1 87 ? -1.340 2.468 -8.704 1.00 97.88 87 ILE A O 1
ATOM 697 N N . ILE A 1 88 ? -1.785 4.173 -7.303 1.00 97.75 88 ILE A N 1
ATOM 698 C CA . ILE A 1 88 ? -3.097 3.683 -6.860 1.00 97.75 88 ILE A CA 1
ATOM 699 C C . ILE A 1 88 ? -3.999 3.453 -8.068 1.00 97.75 88 ILE A C 1
ATOM 701 O O . ILE A 1 88 ? -4.594 2.379 -8.164 1.00 97.75 88 ILE A O 1
ATOM 705 N N . LYS A 1 89 ? -4.048 4.405 -9.009 1.00 96.94 89 LYS A N 1
ATOM 706 C CA . LYS A 1 89 ? -4.822 4.279 -10.249 1.00 96.94 89 LYS A CA 1
ATOM 707 C C . LYS A 1 89 ? -4.458 3.009 -11.021 1.00 96.94 89 LYS A C 1
ATOM 709 O O . LYS A 1 89 ? -5.326 2.192 -11.321 1.00 96.94 89 LYS A O 1
ATOM 714 N N . GLY A 1 90 ? -3.169 2.765 -11.245 1.00 96.94 90 GLY A N 1
ATOM 715 C CA . GLY A 1 90 ? -2.736 1.540 -11.917 1.00 96.94 90 GLY A CA 1
ATOM 716 C C . GLY A 1 90 ? -3.083 0.255 -11.147 1.00 96.94 90 GLY A C 1
ATOM 717 O O . GLY A 1 90 ? -3.454 -0.752 -11.756 1.00 96.94 90 GLY A O 1
ATOM 718 N N . LEU A 1 91 ? -3.021 0.270 -9.809 1.00 97.50 91 LEU A N 1
ATOM 719 C CA . LEU A 1 91 ? -3.405 -0.884 -8.986 1.00 97.50 91 LEU A CA 1
ATOM 720 C C . LEU A 1 91 ? -4.910 -1.193 -9.079 1.00 97.50 91 LEU A C 1
ATOM 722 O O . LEU A 1 91 ? -5.282 -2.367 -9.128 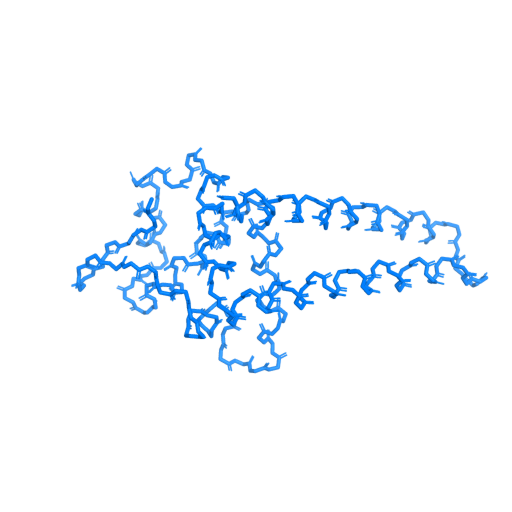1.00 97.50 91 LEU A O 1
ATOM 726 N N . ILE A 1 92 ? -5.778 -0.174 -9.091 1.00 96.56 92 ILE A N 1
ATOM 727 C CA . ILE A 1 92 ? -7.240 -0.366 -9.133 1.00 96.56 92 ILE A CA 1
ATOM 728 C C . ILE A 1 92 ? -7.759 -0.745 -10.526 1.00 96.56 92 ILE A C 1
ATOM 730 O O . ILE A 1 92 ? -8.807 -1.391 -10.619 1.00 96.56 92 ILE A O 1
ATOM 734 N N . ASP A 1 93 ? -7.027 -0.395 -11.585 1.00 95.69 93 ASP A N 1
ATOM 735 C CA . ASP A 1 93 ? -7.363 -0.757 -12.966 1.00 95.69 93 ASP A CA 1
ATOM 736 C C . ASP A 1 93 ? -6.980 -2.213 -13.287 1.00 95.69 93 ASP A C 1
ATOM 738 O O . ASP A 1 93 ? -7.549 -2.849 -14.177 1.00 95.69 93 ASP A O 1
ATOM 742 N N . ALA A 1 94 ? -6.064 -2.798 -12.511 1.00 95.75 94 ALA A N 1
ATOM 743 C CA . ALA A 1 94 ? -5.627 -4.178 -12.667 1.00 95.75 94 ALA A CA 1
ATOM 744 C C . ALA A 1 94 ? -6.445 -5.152 -11.804 1.00 95.75 94 ALA A C 1
ATOM 746 O O . ALA A 1 94 ? -6.347 -5.163 -10.579 1.00 95.75 94 ALA A O 1
ATOM 747 N N . GLY A 1 95 ? -7.199 -6.059 -12.439 1.00 95.50 95 GLY A N 1
ATOM 748 C CA . GLY A 1 95 ? -8.171 -6.933 -11.761 1.00 95.50 95 GLY A CA 1
ATOM 749 C C . GLY A 1 95 ? -7.651 -7.690 -10.526 1.00 95.50 95 GLY A C 1
ATOM 750 O O . GLY A 1 95 ? -8.300 -7.675 -9.480 1.00 95.50 95 GLY A O 1
ATOM 751 N N . PHE A 1 96 ? -6.470 -8.316 -10.604 1.00 96.19 96 PHE A N 1
ATOM 752 C CA . PHE A 1 96 ? -5.878 -9.018 -9.454 1.00 96.19 96 PHE A CA 1
ATOM 753 C C . PHE A 1 96 ? -5.492 -8.058 -8.313 1.00 96.19 96 PHE A C 1
ATOM 755 O O . PHE A 1 96 ? -5.766 -8.335 -7.146 1.00 96.19 96 PHE A O 1
ATOM 762 N N . LEU A 1 97 ? -4.875 -6.921 -8.638 1.00 97.75 97 LEU A N 1
ATOM 763 C CA . LEU A 1 97 ? -4.398 -5.943 -7.654 1.00 97.75 97 LEU A CA 1
ATOM 764 C C . LEU A 1 97 ? -5.572 -5.207 -6.997 1.00 97.75 97 LEU A C 1
ATOM 766 O O . LEU A 1 97 ? -5.610 -5.085 -5.773 1.00 97.75 97 LEU A O 1
ATOM 770 N N . LYS A 1 98 ? -6.605 -4.866 -7.773 1.00 97.50 98 LYS A N 1
ATOM 771 C CA . LYS A 1 98 ? -7.894 -4.375 -7.275 1.00 97.50 98 LYS A CA 1
ATOM 772 C C . LYS A 1 98 ? -8.524 -5.333 -6.263 1.00 97.50 98 LYS A C 1
ATOM 774 O O . LYS A 1 98 ? -9.048 -4.900 -5.232 1.00 97.50 98 LYS A O 1
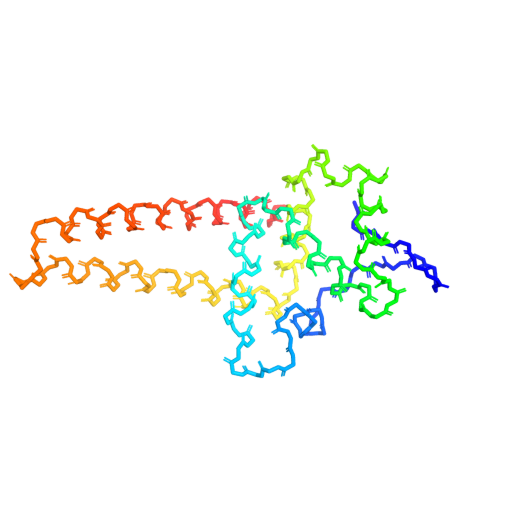ATOM 779 N N . ALA A 1 99 ? -8.466 -6.641 -6.528 1.00 97.19 99 ALA A N 1
ATOM 780 C CA . ALA A 1 99 ? -8.963 -7.648 -5.596 1.00 97.19 99 ALA A CA 1
ATOM 781 C C . ALA A 1 99 ? -8.149 -7.672 -4.289 1.00 97.19 99 ALA A C 1
ATOM 783 O O . ALA A 1 99 ? -8.750 -7.773 -3.218 1.00 97.19 99 ALA A O 1
ATOM 784 N N . LYS A 1 100 ? -6.818 -7.506 -4.352 1.00 97.50 100 LYS A N 1
ATOM 785 C CA . LYS A 1 100 ? -5.959 -7.378 -3.159 1.00 97.50 100 LYS A CA 1
ATOM 786 C C . LYS A 1 100 ? -6.248 -6.105 -2.360 1.00 97.50 100 LYS A C 1
ATOM 788 O O . LYS A 1 100 ? -6.370 -6.201 -1.144 1.00 97.50 100 LYS A O 1
ATOM 793 N N . ILE A 1 101 ? -6.458 -4.958 -3.012 1.00 97.50 101 ILE A N 1
ATOM 794 C CA . ILE A 1 101 ? -6.898 -3.725 -2.331 1.00 97.50 101 ILE A CA 1
ATOM 795 C C . ILE A 1 101 ? -8.238 -3.965 -1.624 1.00 97.50 101 ILE A C 1
ATOM 797 O O . ILE A 1 101 ? -8.393 -3.653 -0.450 1.00 97.50 101 ILE A O 1
ATOM 801 N N . SER A 1 102 ? -9.198 -4.603 -2.297 1.00 96.75 102 SER A N 1
ATOM 802 C CA . SER A 1 102 ? -10.508 -4.916 -1.703 1.00 96.75 102 SER A CA 1
ATOM 803 C C . SER A 1 102 ? -10.415 -5.900 -0.525 1.00 96.75 102 SER A C 1
ATOM 805 O O . SER A 1 102 ? -11.230 -5.877 0.397 1.00 96.75 102 SER A O 1
ATOM 807 N N . GLU A 1 103 ? -9.454 -6.824 -0.551 1.00 96.56 103 GLU A N 1
ATOM 808 C CA . GLU A 1 103 ? -9.148 -7.713 0.572 1.00 96.56 103 GLU A CA 1
ATOM 809 C C . GLU A 1 103 ? -8.575 -6.942 1.765 1.00 96.56 103 GLU A C 1
ATOM 811 O O . GLU A 1 103 ? -9.066 -7.132 2.878 1.00 96.56 103 GLU A O 1
ATOM 816 N N . TRP A 1 104 ? -7.612 -6.050 1.521 1.00 97.19 104 TRP A N 1
ATOM 817 C CA . TRP A 1 104 ? -7.022 -5.170 2.531 1.00 97.19 104 TRP A CA 1
ATOM 818 C C . TRP A 1 104 ? -8.074 -4.257 3.179 1.00 97.19 104 TRP A C 1
ATOM 820 O O . TRP A 1 104 ? -8.191 -4.237 4.403 1.00 97.19 104 TRP A O 1
ATOM 830 N N . MET A 1 105 ? -8.953 -3.636 2.384 1.00 96.56 105 MET A N 1
ATOM 831 C CA . MET A 1 105 ? -10.068 -2.826 2.897 1.00 96.56 105 MET A CA 1
ATOM 832 C C . MET A 1 105 ? -10.962 -3.612 3.867 1.00 96.56 105 MET A C 1
ATOM 834 O O . MET A 1 105 ? -11.215 -3.187 4.992 1.00 96.56 105 MET A O 1
ATOM 838 N N . ARG A 1 106 ? -11.381 -4.822 3.468 1.00 96.38 106 ARG A N 1
ATOM 839 C CA . ARG A 1 106 ? -12.198 -5.703 4.321 1.00 96.38 106 ARG A CA 1
ATOM 840 C C . ARG A 1 106 ? -11.448 -6.181 5.561 1.00 96.38 106 ARG A C 1
ATOM 842 O O . ARG A 1 106 ? -12.077 -6.500 6.569 1.00 96.38 106 ARG A O 1
ATOM 849 N N . TYR A 1 107 ? -10.127 -6.317 5.483 1.00 94.62 107 TYR A N 1
ATOM 850 C CA . TYR A 1 107 ? -9.307 -6.632 6.645 1.00 94.62 107 TYR A CA 1
ATOM 851 C C . TYR A 1 107 ? -9.346 -5.486 7.664 1.00 94.62 107 TYR A C 1
ATOM 853 O O . TYR A 1 107 ? -9.656 -5.761 8.824 1.00 94.62 107 TYR A O 1
ATOM 861 N N . GLY A 1 108 ? -9.166 -4.236 7.223 1.00 94.38 108 GLY A N 1
ATOM 862 C CA . GLY A 1 108 ? -9.322 -3.044 8.064 1.00 94.38 108 GLY A CA 1
ATOM 863 C C . GLY A 1 108 ? -10.691 -2.983 8.749 1.00 94.38 108 GLY A C 1
ATOM 864 O O . GLY A 1 108 ? -10.764 -2.902 9.975 1.00 94.38 108 GLY A O 1
ATOM 865 N N . ASP A 1 109 ? -11.780 -3.166 7.993 1.00 95.56 109 ASP A N 1
ATOM 866 C CA . ASP A 1 109 ? -13.148 -3.179 8.542 1.00 95.56 109 ASP A CA 1
ATOM 867 C C . ASP A 1 109 ? -13.340 -4.250 9.631 1.00 95.56 109 ASP A C 1
ATOM 869 O O . ASP A 1 109 ? -13.980 -4.022 10.665 1.00 95.56 109 ASP A O 1
ATOM 873 N N . ARG A 1 110 ? -12.787 -5.452 9.415 1.00 96.31 110 ARG A N 1
ATOM 874 C CA . ARG A 1 110 ? -12.851 -6.540 10.402 1.00 96.31 110 ARG A CA 1
ATOM 875 C C . ARG A 1 110 ? -12.044 -6.221 11.653 1.00 96.31 110 ARG A C 1
ATOM 877 O O . ARG A 1 110 ? -12.502 -6.569 12.741 1.00 96.31 110 ARG A O 1
ATOM 884 N N . LEU A 1 111 ? -10.885 -5.583 11.506 1.00 95.00 111 LEU A N 1
ATOM 885 C CA . LEU A 1 111 ? -10.042 -5.180 12.627 1.00 95.00 111 LEU A CA 1
ATOM 886 C C . LEU A 1 111 ? -10.754 -4.128 13.486 1.00 95.00 111 LEU A C 1
ATOM 888 O O . LEU A 1 111 ? -10.898 -4.339 14.688 1.00 95.00 111 LEU A O 1
ATOM 892 N N . ILE A 1 112 ? -11.313 -3.081 12.864 1.00 95.69 112 ILE A N 1
ATOM 893 C CA . ILE A 1 112 ? -12.140 -2.063 13.537 1.00 95.69 112 ILE A CA 1
ATOM 894 C C . ILE A 1 112 ? -13.279 -2.730 14.316 1.00 95.69 112 ILE A C 1
ATOM 896 O O . ILE A 1 112 ? -13.462 -2.485 15.509 1.00 95.69 112 ILE A O 1
ATOM 900 N N . LYS A 1 113 ? -14.029 -3.628 13.666 1.00 96.50 113 LYS A N 1
ATOM 901 C CA . LYS A 1 113 ? -15.134 -4.353 14.309 1.00 96.50 113 LYS A CA 1
ATOM 902 C C . LYS A 1 113 ? -14.661 -5.215 15.484 1.00 96.50 113 LYS A C 1
ATOM 904 O O . LYS A 1 113 ? -15.354 -5.298 16.498 1.00 96.50 113 LYS A O 1
ATOM 909 N N . GLY A 1 114 ? -13.509 -5.869 15.349 1.00 95.44 114 GLY A N 1
ATOM 910 C CA . GLY A 1 114 ? -12.896 -6.666 16.409 1.00 95.44 114 GLY A CA 1
ATOM 911 C C . GLY A 1 114 ? -12.519 -5.823 17.626 1.00 95.44 114 GLY A C 1
ATOM 912 O O . GLY A 1 114 ? -12.874 -6.191 18.744 1.00 95.44 114 GLY A O 1
ATOM 913 N N . MET A 1 115 ? -11.880 -4.671 17.403 1.00 94.25 115 MET A N 1
ATOM 914 C CA . MET A 1 115 ? -11.502 -3.728 18.462 1.00 94.25 115 MET A CA 1
ATOM 915 C C . MET A 1 115 ? -12.730 -3.124 19.155 1.00 94.25 115 MET A C 1
ATOM 917 O O . MET A 1 115 ? -12.806 -3.104 20.378 1.00 94.25 115 MET A O 1
ATOM 921 N N . LYS A 1 116 ? -13.764 -2.723 18.406 1.00 94.94 116 LYS A N 1
ATOM 922 C CA . LYS A 1 116 ? -15.022 -2.246 19.012 1.00 94.94 116 LYS A CA 1
ATOM 923 C C . LYS A 1 116 ? -15.660 -3.301 19.915 1.00 94.94 116 LYS A C 1
ATOM 925 O O . LYS A 1 116 ? -16.125 -2.986 21.003 1.00 94.94 116 LYS A O 1
ATOM 930 N N . LYS A 1 117 ? -15.623 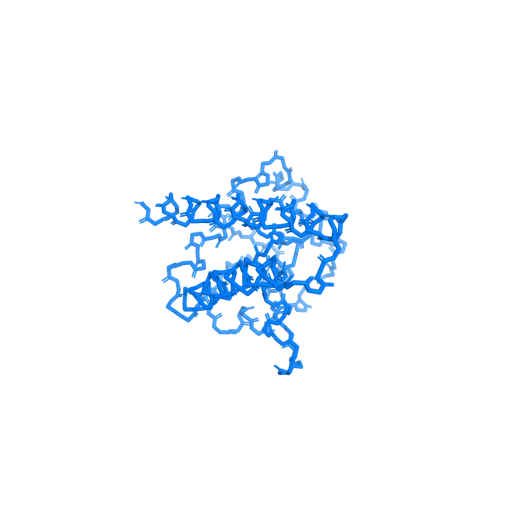-4.571 19.503 1.00 93.81 117 LYS A N 1
ATOM 931 C CA . LYS A 1 117 ? -16.135 -5.677 20.318 1.00 93.81 117 LYS A CA 1
ATOM 932 C C . LYS A 1 117 ? -15.283 -5.938 21.568 1.00 93.81 117 LYS A C 1
ATOM 934 O O . LYS A 1 117 ? -15.833 -6.347 22.587 1.00 93.81 117 LYS A O 1
ATOM 939 N N . SER A 1 118 ? -13.964 -5.728 21.524 1.00 91.19 118 SER A N 1
ATOM 940 C CA . SER A 1 118 ? -13.120 -5.910 22.715 1.00 91.19 118 SER A CA 1
ATOM 941 C C . SER A 1 118 ? -13.417 -4.858 23.789 1.00 91.19 118 SER A C 1
ATOM 943 O O . SER A 1 118 ? -13.423 -5.197 24.970 1.00 91.19 118 SER A O 1
ATOM 945 N N . LEU A 1 119 ? -13.778 -3.629 23.400 1.00 90.88 119 LEU A N 1
ATOM 946 C CA . LEU A 1 119 ? -14.185 -2.557 24.322 1.00 90.88 119 LEU A CA 1
ATOM 947 C C . LEU A 1 119 ? -15.446 -2.875 25.148 1.00 90.88 119 LEU A C 1
ATOM 949 O O . LEU A 1 119 ? -15.612 -2.364 26.264 1.00 90.88 119 LEU A O 1
ATOM 953 N N . GLU A 1 120 ? -16.326 -3.732 24.625 1.00 90.62 120 GLU A N 1
ATOM 954 C CA . GLU A 1 120 ? -17.549 -4.188 25.300 1.00 90.62 120 GLU A CA 1
ATOM 955 C C . GLU A 1 120 ? -17.264 -5.204 26.421 1.00 90.62 120 GLU A C 1
ATOM 957 O O . GLU A 1 120 ? -18.122 -5.460 27.273 1.00 90.62 120 GLU A O 1
ATOM 962 N N . LEU A 1 121 ? -16.060 -5.787 26.461 1.00 89.69 121 LEU A N 1
ATOM 963 C CA . LEU A 1 121 ? -15.692 -6.762 27.479 1.00 89.69 121 LEU A CA 1
ATOM 964 C C . LEU A 1 121 ? -15.537 -6.083 28.845 1.00 89.69 121 LEU A C 1
ATOM 966 O O . LEU A 1 121 ? -14.799 -5.112 29.022 1.00 89.69 121 LEU A O 1
ATOM 970 N N . LYS A 1 122 ? -16.207 -6.649 29.854 1.00 80.81 122 LYS A N 1
ATOM 971 C CA . LYS A 1 122 ? -16.170 -6.153 31.242 1.00 80.81 122 LYS A CA 1
ATOM 972 C C . LYS A 1 122 ? -14.776 -6.210 31.878 1.00 80.81 122 LYS A C 1
ATOM 974 O O . LYS A 1 122 ? -14.548 -5.535 32.872 1.00 80.81 122 LYS A O 1
ATOM 979 N N . SER A 1 123 ? -13.878 -7.031 31.336 1.00 86.06 123 SER A N 1
ATOM 980 C CA . SER A 1 123 ? -12.521 -7.241 31.846 1.00 86.06 123 SER A CA 1
ATOM 981 C C . SER A 1 123 ? -11.511 -6.177 31.413 1.00 86.06 123 SER A C 1
ATOM 983 O O . SER A 1 123 ? -10.414 -6.159 31.959 1.00 86.06 123 SER A O 1
ATOM 985 N N . VAL A 1 124 ? -11.844 -5.327 30.436 1.00 82.06 124 VAL A N 1
ATOM 986 C CA . VAL A 1 124 ? -10.921 -4.310 29.905 1.00 82.06 124 VAL A CA 1
ATOM 987 C C . VAL A 1 124 ? -10.940 -3.081 30.806 1.00 82.06 124 VAL A C 1
ATOM 989 O O . VAL A 1 124 ? -12.012 -2.552 31.122 1.00 82.06 124 VAL A O 1
ATOM 992 N N . LYS A 1 125 ? -9.758 -2.629 31.228 1.00 89.19 125 LYS A N 1
ATOM 993 C CA . LYS A 1 125 ? -9.608 -1.468 32.119 1.00 89.19 125 LYS A CA 1
ATOM 994 C C . LYS A 1 125 ? -9.894 -0.164 31.375 1.00 89.19 125 LYS A C 1
ATOM 996 O O . LYS A 1 125 ? -9.716 -0.094 30.167 1.00 89.19 125 LYS A O 1
ATOM 1001 N N . THR A 1 126 ? -10.286 0.891 32.089 1.00 87.69 126 THR A N 1
ATOM 1002 C CA . THR A 1 126 ? -10.605 2.198 31.480 1.00 87.69 126 THR A CA 1
ATOM 1003 C C . THR A 1 126 ? -9.469 2.745 30.609 1.00 87.69 126 THR A C 1
ATOM 1005 O O . THR A 1 126 ? -9.721 3.113 29.470 1.00 87.69 126 THR A O 1
ATOM 1008 N N . GLU A 1 127 ? -8.222 2.706 31.085 1.00 87.31 127 GLU A N 1
ATOM 1009 C CA . GLU A 1 127 ? -7.049 3.163 30.316 1.00 87.31 127 GLU A CA 1
ATOM 1010 C C . GLU A 1 127 ? -6.853 2.362 29.014 1.00 87.31 127 GLU A C 1
ATOM 1012 O O . GLU A 1 127 ? -6.595 2.922 27.950 1.00 87.31 127 GLU A O 1
ATOM 1017 N N . GLU A 1 128 ? -7.039 1.038 29.069 1.00 88.62 128 GLU A N 1
ATOM 1018 C CA . GLU A 1 128 ? -6.980 0.162 27.891 1.00 88.62 128 GLU A CA 1
ATOM 1019 C C . GLU A 1 128 ? -8.115 0.476 26.907 1.00 88.62 128 GLU A C 1
ATOM 1021 O O . GLU A 1 128 ? -7.915 0.409 25.692 1.00 88.62 128 GLU A O 1
ATOM 1026 N N . LYS A 1 129 ? -9.297 0.854 27.416 1.00 90.88 129 LYS A N 1
ATOM 1027 C CA . LYS A 1 129 ? -10.421 1.287 26.579 1.00 90.88 129 LYS A CA 1
ATOM 1028 C C . LYS A 1 129 ? -10.119 2.586 25.848 1.00 90.88 129 LYS A C 1
ATOM 1030 O O . LYS A 1 129 ? -10.373 2.663 24.653 1.00 90.88 129 LYS A O 1
ATOM 1035 N N . GLU A 1 130 ? -9.568 3.578 26.540 1.00 92.25 130 GLU A N 1
ATOM 1036 C CA . GLU A 1 130 ? -9.204 4.864 25.936 1.00 92.25 130 GLU A CA 1
ATOM 1037 C C . GLU A 1 130 ? -8.151 4.680 24.839 1.00 92.25 130 GLU A C 1
ATOM 1039 O O . GLU A 1 130 ? -8.335 5.152 23.718 1.00 92.25 130 GLU A O 1
ATOM 1044 N N . MET A 1 131 ? -7.097 3.908 25.115 1.00 92.56 131 MET A N 1
ATOM 1045 C CA . MET A 1 131 ? -6.055 3.617 24.127 1.00 92.56 131 MET A CA 1
ATOM 1046 C C . MET A 1 131 ? -6.606 2.860 22.912 1.00 92.56 131 MET A C 1
ATOM 1048 O O . MET A 1 131 ? -6.293 3.200 21.772 1.00 92.56 131 MET A O 1
ATOM 1052 N N . THR A 1 132 ? -7.457 1.859 23.146 1.00 93.62 132 THR A N 1
ATOM 1053 C CA . THR A 1 132 ? -8.094 1.096 22.063 1.00 93.62 132 THR A CA 1
ATOM 1054 C C . THR A 1 132 ? -9.031 1.985 21.240 1.00 93.62 132 THR A C 1
ATOM 1056 O O . THR A 1 132 ? -9.081 1.847 20.021 1.00 93.62 132 THR A O 1
ATOM 1059 N N . GLN A 1 133 ? -9.743 2.925 21.869 1.00 94.56 133 GLN A N 1
ATOM 1060 C CA . GLN A 1 133 ? -10.607 3.868 21.157 1.00 94.56 133 GLN A CA 1
ATOM 1061 C C . GLN A 1 133 ? -9.799 4.798 20.245 1.00 94.56 133 GLN A C 1
ATOM 1063 O O . GLN A 1 133 ? -10.163 4.957 19.086 1.00 94.56 133 GLN A O 1
ATOM 1068 N N . ILE A 1 134 ? -8.661 5.320 20.713 1.00 95.00 134 ILE A N 1
ATOM 1069 C CA . ILE A 1 134 ? -7.757 6.133 19.881 1.00 95.00 134 ILE A CA 1
ATOM 1070 C C . ILE A 1 134 ? -7.287 5.344 18.649 1.00 95.00 134 ILE A C 1
ATOM 1072 O O . ILE A 1 134 ? -7.281 5.873 17.539 1.00 95.00 134 ILE A O 1
ATOM 1076 N N . GLN A 1 135 ? -6.930 4.067 18.821 1.00 94.50 135 GLN A N 1
ATOM 1077 C CA . GLN A 1 135 ? -6.523 3.201 17.708 1.00 94.50 135 GLN A CA 1
ATOM 1078 C C . GLN A 1 135 ? -7.664 2.936 16.717 1.00 94.50 135 GLN A C 1
ATOM 1080 O O . GLN A 1 135 ? -7.430 2.894 15.509 1.00 94.50 135 GLN A O 1
ATOM 1085 N N . ILE A 1 136 ? -8.895 2.763 17.212 1.00 96.19 136 ILE A N 1
ATOM 1086 C CA . ILE A 1 136 ? -10.088 2.630 16.367 1.00 96.19 136 ILE A CA 1
ATOM 1087 C C . ILE A 1 136 ? -10.284 3.894 15.535 1.00 96.19 136 ILE A C 1
ATOM 1089 O O . ILE A 1 136 ? -10.430 3.779 14.321 1.00 96.19 136 ILE A O 1
ATOM 1093 N N . ASP A 1 137 ? -10.260 5.068 16.164 1.00 96.44 137 ASP A N 1
ATOM 1094 C CA . ASP A 1 137 ? -10.534 6.342 15.496 1.00 96.44 137 ASP A CA 1
ATOM 1095 C C . ASP A 1 137 ? -9.496 6.623 14.397 1.00 96.44 137 ASP A C 1
ATOM 1097 O O . ASP A 1 137 ? -9.861 6.945 13.265 1.00 96.44 137 ASP A O 1
ATOM 1101 N N . GLN A 1 138 ? -8.209 6.397 14.690 1.00 94.56 138 GLN A N 1
ATOM 1102 C CA . GLN A 1 138 ? -7.123 6.515 13.709 1.00 94.56 138 GLN A CA 1
ATOM 1103 C C . GLN A 1 138 ? -7.301 5.550 12.534 1.00 94.56 138 GLN A C 1
ATOM 1105 O O . GLN A 1 138 ? -7.137 5.930 11.375 1.00 94.56 138 GLN A O 1
ATOM 1110 N N . LEU A 1 139 ? -7.649 4.290 12.814 1.00 94.50 139 LEU A N 1
ATOM 1111 C CA . LEU A 1 139 ? -7.854 3.308 11.757 1.00 94.50 139 LEU A CA 1
ATOM 1112 C C . LEU A 1 139 ? -9.078 3.661 10.902 1.00 94.50 139 LEU A C 1
ATOM 1114 O O . LEU A 1 139 ? -9.008 3.567 9.682 1.00 94.50 139 LEU A O 1
ATOM 1118 N N . GLU A 1 140 ? -10.182 4.103 11.506 1.00 96.62 140 GLU A N 1
ATOM 1119 C CA . GLU A 1 140 ? -11.374 4.549 10.776 1.00 96.62 140 GLU A CA 1
ATOM 1120 C C . GLU A 1 140 ? -11.088 5.741 9.861 1.00 96.62 140 GLU A C 1
ATOM 1122 O O . GLU A 1 140 ? -11.537 5.748 8.710 1.00 96.62 140 GLU A O 1
ATOM 1127 N N . GLU A 1 141 ? -10.323 6.721 10.339 1.00 95.81 141 GLU A N 1
ATOM 1128 C CA . GLU A 1 141 ? -9.895 7.864 9.536 1.00 95.81 141 GLU A CA 1
ATOM 1129 C C . GLU A 1 141 ? -9.032 7.422 8.348 1.00 95.81 141 GLU A C 1
ATOM 1131 O O . GLU A 1 141 ? -9.342 7.765 7.203 1.00 95.81 141 GLU A O 1
ATOM 1136 N N . ASN A 1 142 ? -8.039 6.561 8.587 1.00 94.06 142 ASN A N 1
ATOM 1137 C CA . ASN A 1 142 ? -7.186 6.013 7.533 1.00 94.06 142 ASN A CA 1
ATOM 1138 C C . ASN A 1 142 ? -7.999 5.238 6.483 1.00 94.06 142 ASN A C 1
ATOM 1140 O O . ASN A 1 142 ? -7.838 5.454 5.280 1.00 94.06 142 ASN A O 1
ATOM 1144 N N . MET A 1 143 ? -8.929 4.375 6.912 1.00 96.00 143 MET A N 1
ATOM 1145 C CA . MET A 1 143 ? -9.783 3.612 5.992 1.00 96.00 143 MET A CA 1
ATOM 1146 C C . MET A 1 143 ? -10.733 4.518 5.198 1.00 96.00 143 MET A C 1
ATOM 1148 O O . MET A 1 143 ? -11.077 4.221 4.046 1.00 96.00 143 MET A O 1
ATOM 1152 N N . LYS A 1 144 ? -11.184 5.628 5.791 1.00 96.44 144 LYS A N 1
ATOM 1153 C CA . LYS A 1 144 ? -12.021 6.622 5.116 1.00 96.44 144 LYS A CA 1
ATOM 1154 C C . LYS A 1 144 ? -11.232 7.373 4.045 1.00 96.44 144 LYS A C 1
ATOM 1156 O O . LYS A 1 144 ? -11.746 7.516 2.933 1.00 96.44 144 LYS A O 1
ATOM 1161 N N . GLU A 1 145 ? -10.009 7.803 4.345 1.00 95.75 145 GLU A N 1
ATOM 1162 C CA . GLU A 1 145 ? -9.157 8.489 3.370 1.00 95.75 145 GLU A CA 1
ATOM 1163 C C . GLU A 1 145 ? -8.737 7.544 2.239 1.00 95.75 145 GLU A C 1
ATOM 1165 O O . GLU A 1 145 ? -8.899 7.883 1.068 1.00 95.75 145 GLU A O 1
ATOM 1170 N N . ALA A 1 146 ? -8.343 6.305 2.548 1.00 96.19 146 ALA A N 1
ATOM 1171 C CA . ALA A 1 146 ? -8.035 5.304 1.527 1.00 96.19 146 ALA A CA 1
ATOM 1172 C C . ALA A 1 146 ? -9.220 5.064 0.572 1.00 96.19 146 ALA A C 1
ATOM 1174 O O . ALA A 1 146 ? -9.064 5.063 -0.651 1.00 96.19 146 ALA A O 1
ATOM 1175 N N . ASN A 1 147 ? -10.440 4.947 1.111 1.00 96.12 147 ASN A N 1
ATOM 1176 C CA . ASN A 1 147 ? -11.665 4.855 0.310 1.00 96.12 147 ASN A CA 1
ATOM 1177 C C . ASN A 1 147 ? -11.884 6.074 -0.594 1.00 96.12 147 ASN A C 1
ATOM 1179 O O . ASN A 1 147 ? -12.351 5.927 -1.727 1.00 96.12 147 ASN A O 1
ATOM 1183 N N . LYS A 1 148 ? -11.610 7.279 -0.090 1.00 96.31 148 LYS A N 1
ATOM 1184 C CA . LYS A 1 148 ? -11.727 8.516 -0.864 1.00 96.31 148 LYS A CA 1
ATOM 1185 C C . LYS A 1 148 ? -10.731 8.513 -2.024 1.00 96.31 148 LYS A C 1
ATOM 1187 O O . LYS A 1 148 ? -11.163 8.674 -3.165 1.00 96.31 148 LYS A O 1
ATOM 1192 N N . ARG A 1 149 ? -9.463 8.187 -1.761 1.00 96.00 149 ARG A N 1
ATOM 1193 C CA . ARG A 1 149 ? -8.414 8.084 -2.787 1.00 96.00 149 ARG A CA 1
ATOM 1194 C C . ARG A 1 149 ? -8.737 7.046 -3.860 1.00 96.00 149 ARG A C 1
ATOM 1196 O O . ARG A 1 149 ? -8.598 7.324 -5.046 1.00 96.00 149 ARG A O 1
ATOM 1203 N N . ILE A 1 150 ? -9.264 5.877 -3.479 1.00 95.62 150 ILE A N 1
ATOM 1204 C CA . ILE A 1 150 ? -9.729 4.859 -4.441 1.00 95.62 150 ILE A CA 1
ATOM 1205 C C . ILE A 1 150 ? -10.839 5.418 -5.342 1.00 95.62 150 ILE A C 1
ATOM 1207 O O . ILE A 1 150 ? -10.820 5.201 -6.554 1.00 95.62 150 ILE A O 1
ATOM 1211 N N . LYS A 1 151 ? -11.817 6.133 -4.771 1.00 94.38 151 LYS A N 1
ATOM 1212 C CA . LYS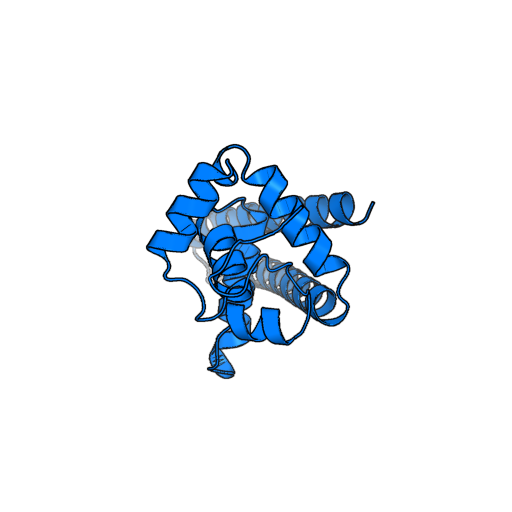 A 1 151 ? -12.926 6.729 -5.536 1.00 94.38 151 LYS A CA 1
ATOM 1213 C C . LYS A 1 151 ? -12.454 7.826 -6.481 1.00 94.38 151 LYS A C 1
ATOM 1215 O O . LYS A 1 151 ? -13.005 7.940 -7.568 1.00 94.38 151 LYS A O 1
ATOM 1220 N N . GLU A 1 152 ? -11.490 8.636 -6.064 1.00 93.31 152 GLU A N 1
ATOM 1221 C CA . GLU A 1 152 ? -10.897 9.689 -6.890 1.00 93.31 152 GLU A CA 1
ATOM 1222 C C . GLU A 1 152 ? -10.093 9.096 -8.046 1.00 93.31 152 GLU A C 1
ATOM 1224 O O . GLU A 1 152 ? -10.301 9.498 -9.185 1.00 93.31 152 GLU A O 1
ATOM 1229 N N . ALA A 1 153 ? -9.282 8.068 -7.784 1.00 90.19 153 ALA A N 1
ATOM 1230 C CA . ALA A 1 153 ? -8.510 7.373 -8.812 1.00 90.19 153 ALA A CA 1
ATOM 1231 C C . ALA A 1 153 ? -9.382 6.589 -9.815 1.00 90.19 153 ALA A C 1
ATOM 1233 O O . ALA A 1 153 ? -8.948 6.346 -10.938 1.00 90.19 153 ALA A O 1
ATOM 1234 N N . SER A 1 154 ? -10.600 6.194 -9.418 1.00 84.25 154 SER A N 1
ATOM 1235 C CA . SER A 1 154 ? -11.557 5.456 -10.264 1.00 84.25 154 SER A CA 1
ATOM 1236 C C . SER A 1 154 ? -12.365 6.343 -11.226 1.00 84.25 154 SER A C 1
ATOM 1238 O O . SER A 1 154 ? -13.187 5.809 -11.973 1.00 84.25 154 SER A O 1
ATOM 1240 N N . LYS A 1 155 ? -12.218 7.672 -11.149 1.00 74.81 155 LYS A N 1
ATOM 1241 C CA . LYS A 1 155 ? -12.866 8.634 -12.055 1.00 74.81 155 LYS A CA 1
ATOM 1242 C C . LYS A 1 155 ? -12.012 8.874 -13.299 1.00 74.81 155 LYS A C 1
ATOM 1244 O O . LYS A 1 155 ? -12.640 9.077 -14.359 1.00 74.81 155 LYS A O 1
#

Sequence (155 aa):
MLTLETKKGIVTPTFNYLLYKNIAGEDKDKRTDKFNSFLDGLFSDNVDSVITFFKAVAGNLLKEDELVDQLSEDGRFDDIHEVTSEIIKGLIDAGFLKAKISEWMRYGDRLIKGMKKSLELKSVKTEEKEMTQIQIDQLEENMKEANKRIKEASK

Radius of gyration: 17.86 Å; chains: 1; bounding box: 38×34×54 Å

pLDDT: mean 93.62, std 4.43, range [69.69, 98.12]

Secondary structure (DSSP, 8-state):
---EEETTEEE----SHHHHHHHH-S-GGGHHHHHHHHHHHHHTT-HHHHHHHHHHHHTTSS-HHHHHHHHHHTTTTTTHHHHHHHHHHHHHHSHHHHHHHHHHHHHHHHHHHHHHHHHT-TTS-HHHHHHHHHHHHHHHHHHHHHHHHHHHHT-